Protein AF-A0AAV6CK55-F1 (afdb_monomer)

Foldseek 3Di:
DDPVVVVVVVLVPDDVVVVVVVVVVCVVPVPPDDVVVVCVVVVVVDPPDDPCCVQAVCCVPPVDDHDD

Solvent-accessible surface area (backbone atoms only — not comparable to full-atom values): 4400 Å² total; per-residue (Å²): 135,60,73,68,58,56,51,54,56,55,58,69,72,47,55,71,68,58,48,51,52,50,49,56,49,44,69,65,65,74,71,64,68,54,73,67,63,68,50,54,80,55,64,83,67,68,81,91,66,63,96,54,40,86,84,30,43,55,29,77,77,69,68,45,83,73,75,131

Radius of gyration: 24.16 Å; Cα contacts (8 Å, |Δi|>4): 15; chains: 1; bounding box: 36×24×63 Å

Secondary structure (DSSP, 8-state):
--HHHHHHHHHHTS-HHHHHHHHHHHHHHSS---HHHHHGGGTT--TT--TTTTTTHHHHHH-PPPP-

Nearest PDB structures (foldseek):
  7zm7-assembly1_J  TM=2.333E-01  e=9.724E+00  Thermochaetoides thermophila DSM 1495

Structure (mmCIF, N/CA/C/O backbone):
data_AF-A0AAV6CK55-F1
#
_entry.id   AF-A0AAV6CK55-F1
#
loop_
_atom_site.group_PDB
_atom_site.id
_atom_site.type_symbol
_atom_site.label_atom_id
_atom_site.label_alt_id
_atom_site.label_comp_id
_atom_site.label_asym_id
_atom_site.label_entity_id
_atom_site.label_seq_id
_atom_site.pdbx_PDB_ins_code
_atom_site.Cartn_x
_atom_site.Cartn_y
_atom_site.Cartn_z
_atom_site.occupancy
_atom_site.B_iso_or_equiv
_atom_site.auth_seq_id
_atom_site.auth_comp_id
_atom_site.auth_asym_id
_atom_site.auth_atom_id
_atom_site.pdbx_PDB_model_num
ATOM 1 N N . MET A 1 1 ? -0.142 5.682 37.833 1.00 58.31 1 MET A N 1
ATOM 2 C CA . MET A 1 1 ? -0.777 4.372 37.580 1.00 58.31 1 MET A CA 1
ATOM 3 C C . MET A 1 1 ? -0.556 4.026 36.107 1.00 58.31 1 MET A C 1
ATOM 5 O O . MET A 1 1 ? -0.323 4.9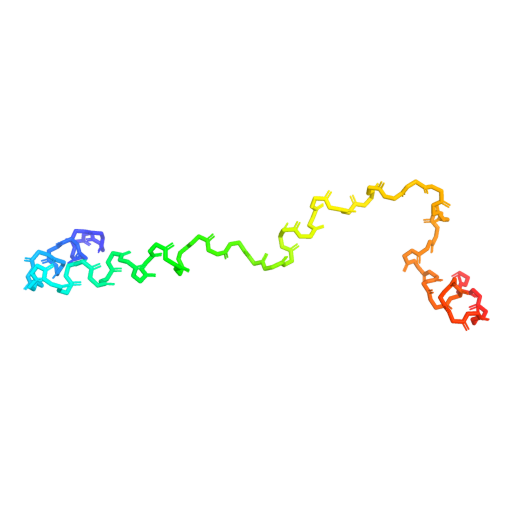44 35.332 1.00 58.31 1 MET A O 1
ATOM 9 N N . SER A 1 2 ? -0.456 2.746 35.729 1.00 79.75 2 SER A N 1
ATOM 10 C CA . SER A 1 2 ? -0.160 2.349 34.338 1.00 79.75 2 SER A CA 1
ATOM 11 C C . SER A 1 2 ? -1.439 2.382 33.501 1.00 79.75 2 SER A C 1
ATOM 13 O O . SER A 1 2 ? -2.413 1.733 33.871 1.00 79.75 2 SER A O 1
ATOM 15 N N . THR A 1 3 ? -1.418 3.060 32.351 1.00 81.38 3 THR A N 1
ATOM 16 C CA . THR A 1 3 ? -2.554 3.175 31.414 1.00 81.38 3 THR A CA 1
ATOM 17 C C . THR A 1 3 ? -3.138 1.815 31.018 1.00 81.38 3 THR A C 1
ATOM 19 O O . THR A 1 3 ? -4.341 1.659 30.848 1.00 81.38 3 THR A O 1
ATOM 22 N N . VAL A 1 4 ? -2.298 0.780 30.937 1.00 82.81 4 VAL A N 1
ATOM 23 C CA . VAL A 1 4 ? -2.736 -0.587 30.617 1.00 82.81 4 VAL A CA 1
ATOM 24 C C . VAL A 1 4 ? -3.527 -1.216 31.770 1.00 82.81 4 VAL A C 1
ATOM 26 O O . VAL A 1 4 ? -4.438 -2.008 31.534 1.00 82.81 4 VAL A O 1
ATOM 29 N N . ALA A 1 5 ? -3.195 -0.882 33.019 1.00 85.38 5 ALA A N 1
ATOM 30 C CA . ALA A 1 5 ? -3.897 -1.394 34.194 1.00 85.38 5 ALA A CA 1
ATOM 31 C C . ALA A 1 5 ? -5.312 -0.804 34.303 1.00 85.38 5 ALA A C 1
ATOM 33 O O . ALA A 1 5 ? -6.260 -1.545 34.547 1.00 85.38 5 ALA A O 1
ATOM 34 N N . GLU A 1 6 ? -5.457 0.492 34.029 1.00 88.00 6 GLU A N 1
ATOM 35 C CA . GLU A 1 6 ? -6.748 1.195 34.025 1.00 88.00 6 GLU A CA 1
ATOM 36 C C . GLU A 1 6 ? -7.687 0.642 32.943 1.00 88.00 6 GLU A C 1
ATOM 38 O O . GLU A 1 6 ? -8.863 0.387 33.202 1.00 88.00 6 GLU A O 1
ATOM 43 N N . ILE A 1 7 ? -7.153 0.357 31.749 1.00 85.00 7 ILE A N 1
ATOM 44 C CA . ILE A 1 7 ? -7.913 -0.275 30.661 1.00 85.00 7 ILE A CA 1
ATOM 45 C C . ILE A 1 7 ? -8.395 -1.669 31.075 1.00 85.00 7 ILE A C 1
ATOM 47 O O . ILE A 1 7 ? -9.561 -2.002 30.876 1.00 85.00 7 ILE A O 1
ATOM 51 N N . LYS A 1 8 ? -7.530 -2.489 31.687 1.00 84.44 8 LYS A N 1
ATOM 52 C CA . LYS A 1 8 ? -7.920 -3.829 32.156 1.00 84.44 8 LYS A CA 1
ATOM 53 C C . LYS A 1 8 ? -9.028 -3.768 33.203 1.00 84.44 8 LYS A C 1
ATOM 55 O O . LYS A 1 8 ? -9.957 -4.568 33.144 1.00 84.44 8 LYS A O 1
ATOM 60 N N . GLU A 1 9 ? -8.942 -2.822 34.133 1.00 89.81 9 GLU A N 1
ATOM 61 C CA . GLU A 1 9 ? -9.959 -2.638 35.165 1.00 89.81 9 GLU A CA 1
ATOM 62 C C . GLU A 1 9 ? -11.302 -2.194 34.565 1.00 89.81 9 GLU A C 1
ATOM 64 O O . GLU A 1 9 ? -12.355 -2.713 34.936 1.00 89.81 9 GLU A O 1
ATOM 69 N N . ALA A 1 10 ? -11.279 -1.281 33.592 1.00 86.50 10 ALA A N 1
ATOM 70 C CA . ALA A 1 10 ? -12.478 -0.848 32.881 1.00 86.50 10 ALA A CA 1
ATOM 71 C C . ALA A 1 10 ? -13.131 -1.996 32.089 1.00 86.50 10 ALA A C 1
ATOM 73 O O . ALA A 1 10 ? -14.352 -2.146 32.118 1.00 86.50 10 ALA A O 1
ATOM 74 N N . LEU A 1 11 ? -12.329 -2.854 31.449 1.00 84.38 11 LEU A N 1
ATOM 75 C CA . LEU A 1 11 ? -12.828 -4.020 30.713 1.00 84.38 11 LEU A CA 1
ATOM 76 C C . LEU A 1 11 ? -13.513 -5.046 31.625 1.00 84.38 11 LEU A C 1
ATOM 78 O O . LEU A 1 11 ? -14.506 -5.652 31.232 1.00 84.38 11 LEU A O 1
ATOM 82 N N . GLN A 1 12 ? -13.030 -5.220 32.856 1.00 86.81 12 GLN A N 1
ATOM 83 C CA . GLN A 1 12 ? -13.634 -6.140 33.827 1.00 86.81 12 GLN A CA 1
ATOM 84 C C . GLN A 1 12 ? -15.004 -5.671 34.334 1.00 86.81 12 GLN A C 1
ATOM 86 O O . GLN A 1 12 ? -15.814 -6.501 34.744 1.00 86.81 12 GLN A O 1
ATOM 91 N N . LYS A 1 13 ? -15.275 -4.361 34.293 1.00 91.75 13 LYS A N 1
ATOM 92 C CA . LYS A 1 13 ? -16.560 -3.770 34.703 1.00 91.75 13 LYS A CA 1
ATOM 93 C C . LYS A 1 13 ? -17.642 -3.881 33.621 1.00 91.75 13 LYS A C 1
ATOM 95 O O . LYS A 1 13 ? -18.812 -3.659 33.922 1.00 91.75 13 LYS A O 1
ATOM 100 N N . LEU A 1 14 ? -17.275 -4.227 32.385 1.00 87.81 14 LEU A N 1
ATOM 101 C CA . LEU A 1 14 ? -18.229 -4.404 31.290 1.00 87.81 14 LEU A CA 1
ATOM 102 C C . LEU A 1 14 ? -19.007 -5.726 31.422 1.00 87.81 14 LEU A C 1
ATOM 104 O O . LEU A 1 14 ? -18.421 -6.750 31.790 1.00 87.81 14 LEU A O 1
ATOM 108 N N . PRO A 1 15 ? -20.300 -5.750 31.054 1.00 92.88 15 PRO A N 1
ATOM 109 C CA . PRO A 1 15 ? -21.065 -6.981 30.888 1.00 92.88 15 PRO A CA 1
ATOM 110 C C . PRO A 1 15 ? -20.382 -7.965 29.930 1.00 92.88 15 PRO A C 1
ATOM 112 O O . PRO A 1 15 ? -19.755 -7.565 28.952 1.00 92.88 15 PRO A O 1
ATOM 115 N N . LYS A 1 16 ? -20.553 -9.276 30.157 1.00 86.06 16 LYS A N 1
ATOM 116 C CA . LYS A 1 16 ? -19.938 -10.320 29.308 1.00 86.06 16 LYS A CA 1
ATOM 117 C C . LYS A 1 16 ? -20.318 -10.204 27.825 1.00 86.06 16 LYS A C 1
ATOM 119 O O . LYS A 1 16 ? -19.514 -10.548 26.966 1.00 86.06 16 LYS A O 1
ATOM 124 N N . GLN A 1 17 ? -21.527 -9.729 27.532 1.00 84.62 17 GLN A N 1
ATOM 125 C CA . GLN A 1 17 ? -22.004 -9.504 26.167 1.00 84.62 17 GLN A CA 1
ATOM 126 C C . GLN A 1 17 ? -21.215 -8.389 25.467 1.00 84.62 17 GLN A C 1
ATOM 128 O O . GLN A 1 17 ? -20.767 -8.573 24.338 1.00 84.62 17 GLN A O 1
ATOM 133 N N . ASP A 1 18 ? -20.961 -7.287 26.169 1.00 86.56 18 ASP A N 1
ATOM 134 C CA . ASP A 1 18 ? -20.164 -6.167 25.658 1.00 86.56 18 ASP A CA 1
ATOM 135 C C . ASP A 1 18 ? -18.675 -6.549 25.578 1.00 86.56 18 ASP A C 1
ATOM 137 O O . ASP A 1 18 ? -17.983 -6.169 24.638 1.00 86.56 18 ASP A O 1
ATOM 141 N N . GLN A 1 19 ? -18.240 -7.412 26.507 1.00 86.44 19 GLN A N 1
ATOM 142 C CA . GLN A 1 19 ? -17.066 -8.299 26.455 1.00 86.44 19 GLN A CA 1
ATOM 143 C C . GLN A 1 19 ? -16.771 -8.815 25.040 1.00 86.44 19 GLN A C 1
ATOM 145 O O . GLN A 1 19 ? -15.750 -8.540 24.401 1.00 86.44 19 GLN A O 1
ATOM 150 N N . LEU A 1 20 ? -17.728 -9.615 24.578 1.00 85.06 20 LEU A N 1
ATOM 151 C CA . LEU A 1 20 ? -17.674 -10.349 23.322 1.00 85.06 20 LEU A CA 1
ATOM 152 C C . LEU A 1 20 ? -17.800 -9.419 22.115 1.00 85.06 20 LEU A C 1
ATOM 154 O O . LEU A 1 20 ? -17.017 -9.548 21.179 1.00 85.06 20 LEU A O 1
ATOM 158 N N . ALA A 1 21 ? -18.716 -8.449 22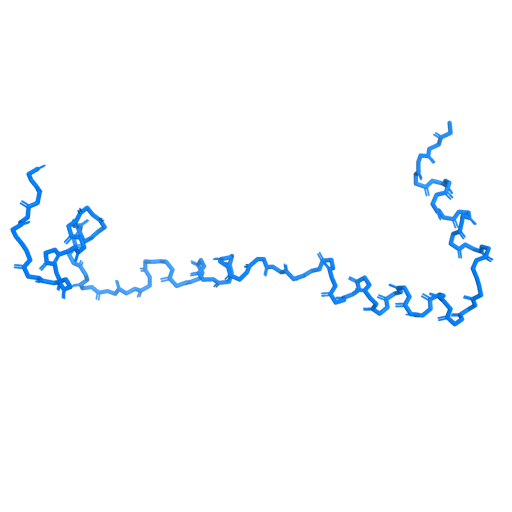.160 1.00 87.12 21 ALA A N 1
ATOM 159 C CA . ALA A 1 21 ? -18.898 -7.481 21.082 1.00 87.12 21 ALA A CA 1
ATOM 160 C C . ALA A 1 21 ? -17.6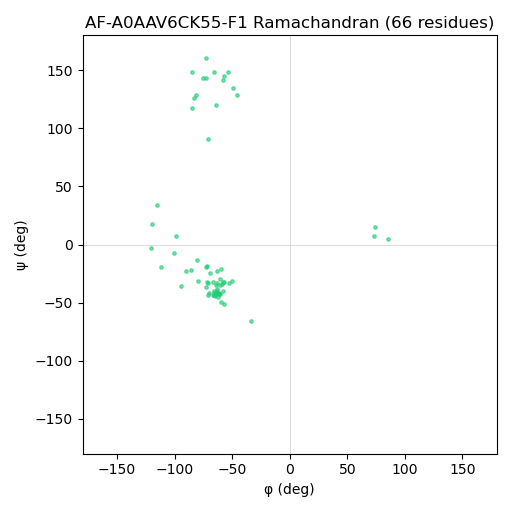35 -6.640 20.844 1.00 87.12 21 ALA A C 1
ATOM 162 O O . ALA A 1 21 ? -17.230 -6.433 19.701 1.00 87.12 21 ALA A O 1
ATOM 163 N N . LEU A 1 22 ? -16.976 -6.198 21.919 1.00 85.25 22 LEU A N 1
ATOM 164 C CA . LEU A 1 22 ? -15.730 -5.449 21.827 1.00 85.25 22 LEU A CA 1
ATOM 165 C C . LEU A 1 22 ? -14.600 -6.316 21.275 1.00 85.25 22 LEU A C 1
ATOM 167 O O . LEU A 1 22 ? -13.860 -5.860 20.410 1.00 85.25 22 LEU A O 1
ATOM 171 N N . ARG A 1 23 ? -14.478 -7.570 21.727 1.00 82.44 23 ARG A N 1
ATOM 172 C CA . ARG A 1 23 ? -13.502 -8.520 21.174 1.00 82.44 23 ARG A CA 1
ATOM 173 C C . ARG A 1 23 ? -13.705 -8.696 19.673 1.00 82.44 23 ARG A C 1
ATOM 175 O O . ARG A 1 23 ? -12.749 -8.557 18.920 1.00 82.44 23 ARG A O 1
ATOM 182 N N . ASP A 1 24 ? -14.932 -8.980 19.249 1.00 84.62 24 ASP A N 1
ATOM 183 C CA . ASP A 1 24 ? -15.239 -9.230 17.844 1.00 84.62 24 ASP A CA 1
ATOM 184 C C . ASP A 1 24 ? -14.968 -7.974 17.010 1.00 84.62 24 ASP A C 1
ATOM 186 O O . ASP A 1 24 ? -14.331 -8.056 15.9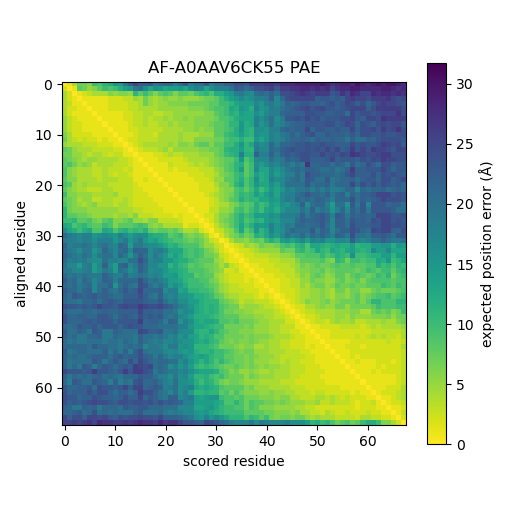63 1.00 84.62 24 ASP A O 1
ATOM 190 N N . TRP A 1 25 ? -15.339 -6.795 17.510 1.00 83.19 25 TRP A N 1
ATOM 191 C CA . TRP A 1 25 ? -15.002 -5.526 16.873 1.00 83.19 25 TRP A CA 1
ATOM 192 C C . TRP A 1 25 ? -13.486 -5.328 16.753 1.00 83.19 25 TRP A C 1
ATOM 194 O O . TRP A 1 25 ? -12.993 -5.054 15.662 1.00 83.19 25 TRP A O 1
ATOM 204 N N . LEU A 1 26 ? -12.723 -5.522 17.829 1.00 83.88 26 LEU A N 1
ATOM 205 C CA . LEU A 1 26 ? -11.266 -5.376 17.821 1.00 83.88 26 LEU A CA 1
ATOM 206 C C . LEU A 1 26 ? -10.608 -6.352 16.839 1.00 83.88 26 LEU A C 1
ATOM 208 O O . LEU A 1 26 ? -9.750 -5.938 16.067 1.00 83.88 26 LEU A O 1
ATOM 212 N N . SER A 1 27 ? -11.050 -7.610 16.796 1.00 75.88 27 SER A N 1
ATOM 213 C CA . SER A 1 27 ? -10.544 -8.611 15.850 1.00 75.88 27 SER A CA 1
ATOM 214 C C . SER A 1 27 ? -10.770 -8.233 14.382 1.00 75.88 27 SER A C 1
ATOM 216 O O . SER A 1 27 ? -9.964 -8.601 13.534 1.00 75.88 27 SER A O 1
ATOM 218 N N . HIS A 1 28 ? -11.825 -7.479 14.064 1.00 69.50 28 HIS A N 1
ATOM 219 C CA . HIS A 1 28 ? -12.064 -6.989 12.701 1.00 69.50 28 HIS A CA 1
ATOM 220 C C . HIS A 1 28 ? -11.342 -5.669 12.395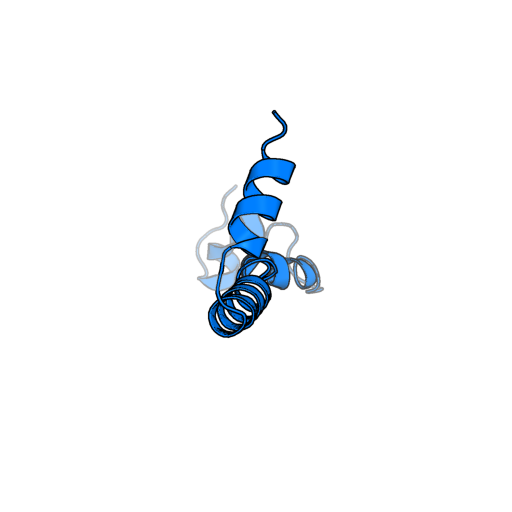 1.00 69.50 28 HIS A C 1
ATOM 222 O O . HIS A 1 28 ? -11.124 -5.356 11.226 1.00 69.50 28 HIS A O 1
ATOM 228 N N . ASN A 1 29 ? -10.982 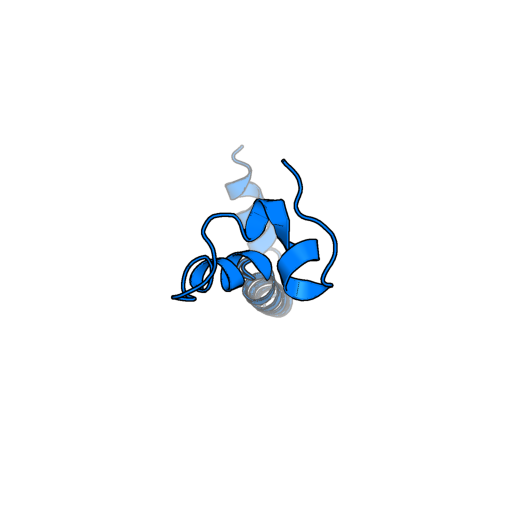-4.891 13.421 1.00 71.62 29 ASN A N 1
ATOM 229 C CA . ASN A 1 29 ? -10.519 -3.511 13.256 1.00 71.62 29 ASN A CA 1
ATOM 230 C C . ASN A 1 29 ? -9.037 -3.285 13.596 1.00 71.62 29 ASN A C 1
ATOM 232 O O . ASN A 1 29 ? -8.484 -2.281 13.157 1.00 71.62 29 ASN A O 1
ATOM 236 N N . LEU A 1 30 ? -8.382 -4.175 14.349 1.00 66.62 30 LEU A N 1
ATOM 237 C CA . LEU A 1 30 ? -6.980 -3.997 14.756 1.00 66.62 30 LEU A CA 1
ATOM 238 C C . LEU A 1 30 ? -5.958 -4.594 13.778 1.00 66.62 30 LEU A C 1
ATOM 240 O O . LEU A 1 30 ? -4.835 -4.105 13.739 1.00 66.62 30 LEU A O 1
ATOM 244 N N . ASP A 1 31 ? -6.347 -5.576 12.958 1.00 61.62 31 ASP A N 1
ATOM 245 C CA . ASP A 1 31 ? -5.431 -6.297 12.052 1.00 61.62 31 ASP A CA 1
ATOM 246 C C . ASP A 1 31 ? -5.808 -6.173 10.568 1.00 61.62 31 ASP A C 1
ATOM 248 O O . ASP A 1 31 ? -5.343 -6.932 9.711 1.00 61.62 31 ASP A O 1
ATOM 252 N N . ALA A 1 32 ? -6.642 -5.194 10.213 1.00 66.94 32 ALA A N 1
ATOM 253 C CA . ALA A 1 32 ? -6.818 -4.856 8.811 1.00 66.94 32 ALA A CA 1
ATOM 254 C C . ALA A 1 32 ? -5.536 -4.175 8.311 1.00 66.94 32 ALA A C 1
ATOM 256 O O . ALA A 1 32 ? -5.401 -2.954 8.391 1.00 66.94 32 ALA A O 1
ATOM 257 N N . GLU A 1 33 ? -4.588 -4.968 7.789 1.00 69.12 33 GLU A N 1
ATOM 258 C CA . GLU A 1 33 ? -3.475 -4.422 7.011 1.00 69.12 33 GLU A CA 1
ATOM 259 C C . GLU A 1 33 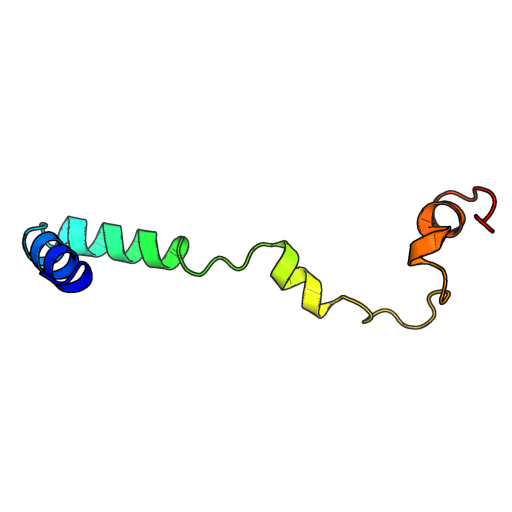? -4.049 -3.412 6.015 1.00 69.12 33 GLU A C 1
ATOM 261 O O . GLU A 1 33 ? -4.990 -3.767 5.284 1.00 69.12 33 GLU A O 1
ATOM 266 N N . PRO A 1 34 ? -3.504 -2.180 5.959 1.00 74.00 34 PRO A N 1
ATOM 267 C CA . PRO A 1 34 ? -3.951 -1.204 4.986 1.00 74.00 34 PRO A CA 1
ATOM 268 C C . PRO A 1 34 ? -3.974 -1.873 3.610 1.00 74.00 34 PRO A C 1
ATOM 270 O O . PRO A 1 34 ? -3.004 -2.554 3.275 1.00 74.00 34 PRO A O 1
ATOM 273 N N . PRO A 1 35 ? -5.026 -1.712 2.793 1.00 71.88 35 PRO A N 1
ATOM 274 C CA . PRO A 1 35 ? -5.125 -2.412 1.512 1.00 71.88 35 PRO A CA 1
ATOM 275 C C . PRO A 1 35 ? -3.863 -2.280 0.639 1.00 71.88 35 PRO A C 1
ATOM 277 O O . PRO A 1 35 ? -3.486 -3.219 -0.055 1.00 71.88 35 PRO A O 1
ATOM 280 N N . LEU A 1 36 ? -3.150 -1.152 0.747 1.00 77.75 36 LEU A N 1
ATOM 281 C CA . LEU A 1 36 ? -1.863 -0.910 0.088 1.00 77.75 36 LEU A CA 1
ATOM 282 C C . LEU A 1 36 ? -0.705 -1.792 0.595 1.00 77.75 36 LEU A C 1
ATOM 284 O O . LEU A 1 36 ? 0.166 -2.145 -0.195 1.00 77.75 36 LEU A O 1
ATOM 288 N N . HIS A 1 37 ? -0.686 -2.183 1.873 1.00 81.56 37 HIS A N 1
ATOM 289 C CA . HIS A 1 37 ? 0.306 -3.130 2.401 1.00 81.56 37 HIS A CA 1
ATOM 290 C C . HIS A 1 37 ? 0.169 -4.501 1.741 1.00 81.56 37 HIS A C 1
ATOM 292 O O . HIS A 1 37 ? 1.177 -5.087 1.352 1.00 81.56 37 HIS A O 1
ATOM 298 N N . ARG A 1 38 ? -1.064 -4.947 1.479 1.00 81.12 38 ARG A N 1
ATOM 299 C CA . ARG A 1 38 ? -1.316 -6.195 0.743 1.00 81.12 38 ARG A CA 1
ATOM 300 C C . ARG A 1 38 ? -0.783 -6.138 -0.692 1.00 81.12 38 ARG A C 1
ATOM 302 O O . ARG A 1 38 ? -0.302 -7.140 -1.212 1.00 81.12 38 ARG A O 1
ATOM 309 N N . LEU A 1 39 ? -0.809 -4.961 -1.325 1.00 81.69 39 LEU A N 1
ATOM 310 C CA . LEU A 1 39 ? -0.279 -4.764 -2.681 1.00 81.69 39 LEU A CA 1
ATOM 311 C C . LEU A 1 39 ? 1.253 -4.811 -2.751 1.00 81.69 39 LEU A C 1
ATOM 313 O O . LEU A 1 39 ? 1.805 -5.051 -3.824 1.00 81.69 39 LEU A O 1
ATOM 317 N N . LYS A 1 40 ? 1.952 -4.642 -1.621 1.00 83.62 40 LYS A N 1
ATOM 318 C CA . LYS A 1 40 ? 3.418 -4.708 -1.563 1.00 83.62 40 LYS A CA 1
ATOM 319 C C . LYS A 1 40 ? 3.961 -6.046 -2.069 1.00 83.62 40 LYS A C 1
ATOM 321 O O . LYS A 1 40 ? 5.016 -6.058 -2.692 1.00 83.62 40 LYS A O 1
ATOM 326 N N . ALA A 1 41 ? 3.228 -7.143 -1.868 1.00 82.56 41 ALA A N 1
ATOM 327 C CA . ALA A 1 41 ? 3.598 -8.467 -2.372 1.00 82.56 41 ALA A CA 1
ATOM 328 C C . ALA A 1 41 ? 3.726 -8.531 -3.908 1.00 82.56 41 ALA A C 1
ATOM 330 O O . ALA A 1 41 ? 4.408 -9.407 -4.431 1.00 82.56 41 ALA A O 1
ATOM 331 N N . PHE A 1 42 ? 3.099 -7.600 -4.631 1.00 83.06 42 PHE A N 1
ATOM 332 C CA . PHE A 1 42 ? 3.121 -7.539 -6.094 1.00 83.06 42 PHE A CA 1
ATOM 333 C C . PHE A 1 42 ? 4.113 -6.502 -6.639 1.00 83.06 42 PHE A C 1
ATOM 335 O O . PHE A 1 42 ? 4.343 -6.442 -7.849 1.00 83.06 42 PHE A O 1
ATOM 342 N N . ALA A 1 43 ? 4.721 -5.686 -5.773 1.00 82.56 43 ALA A N 1
ATOM 343 C CA . ALA A 1 43 ? 5.698 -4.689 -6.190 1.00 82.56 43 ALA A CA 1
ATOM 344 C C . ALA A 1 43 ? 6.935 -5.379 -6.790 1.00 82.56 43 ALA A C 1
ATOM 346 O O . ALA A 1 43 ? 7.600 -6.169 -6.127 1.00 82.56 43 ALA A O 1
ATOM 347 N N . GLY A 1 44 ? 7.237 -5.089 -8.058 1.00 79.56 44 GLY A N 1
ATOM 348 C CA . GLY A 1 44 ? 8.378 -5.686 -8.763 1.00 79.56 44 GLY A CA 1
ATOM 349 C C . GLY A 1 44 ? 8.198 -7.155 -9.168 1.00 79.56 44 GLY A C 1
ATOM 350 O O . GLY A 1 44 ? 9.145 -7.754 -9.663 1.00 79.56 44 GLY A O 1
ATOM 351 N N . ALA A 1 45 ? 7.003 -7.736 -9.003 1.00 85.12 45 ALA A N 1
ATOM 352 C CA . ALA A 1 45 ? 6.724 -9.115 -9.418 1.00 85.12 45 ALA A CA 1
ATOM 353 C C . ALA A 1 45 ? 6.620 -9.277 -10.948 1.00 85.12 45 ALA A C 1
ATOM 355 O O . ALA A 1 45 ? 6.730 -10.384 -11.471 1.00 85.12 45 ALA A O 1
ATOM 356 N N . ILE A 1 46 ? 6.393 -8.179 -11.676 1.00 85.94 46 ILE A N 1
ATOM 357 C CA . ILE A 1 46 ? 6.228 -8.198 -13.130 1.00 85.94 46 ILE A CA 1
ATOM 358 C C . ILE A 1 46 ? 7.603 -8.147 -13.798 1.00 85.94 46 ILE A C 1
ATOM 360 O O . ILE A 1 46 ? 8.334 -7.164 -13.683 1.00 85.94 46 ILE A O 1
ATOM 364 N N . THR A 1 47 ? 7.934 -9.198 -14.542 1.00 88.25 47 THR A N 1
ATOM 365 C CA . THR A 1 47 ? 9.141 -9.265 -15.372 1.00 88.25 47 THR A CA 1
ATOM 366 C C . THR A 1 47 ? 8.913 -8.623 -16.739 1.00 88.25 47 THR A C 1
ATOM 368 O O . THR A 1 47 ? 7.818 -8.710 -17.289 1.00 88.25 47 THR A O 1
ATOM 371 N N . GLY A 1 48 ? 9.959 -8.036 -17.325 1.00 88.56 48 GLY A N 1
ATOM 372 C CA . GLY A 1 48 ? 9.911 -7.483 -18.686 1.00 88.56 48 GLY A CA 1
ATOM 373 C C . GLY A 1 48 ? 9.385 -6.049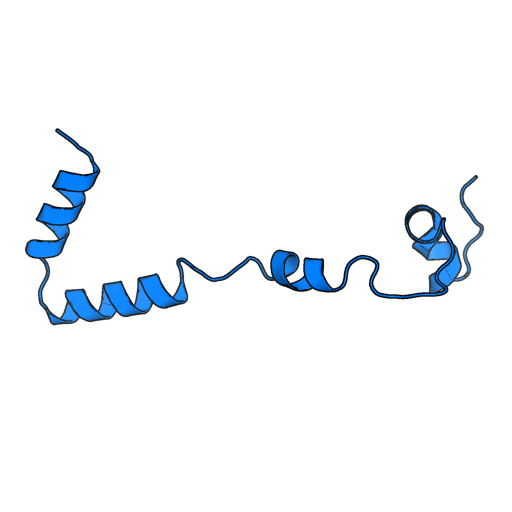 -18.785 1.00 88.56 48 GLY A C 1
ATOM 374 O O . GLY A 1 48 ? 9.262 -5.530 -19.892 1.00 88.56 48 GLY A O 1
ATOM 375 N N . LEU A 1 49 ? 9.110 -5.391 -17.653 1.00 89.38 49 LEU A N 1
ATOM 376 C CA . LEU A 1 49 ? 8.828 -3.959 -17.654 1.00 89.38 49 LEU A CA 1
ATOM 377 C C . LEU A 1 49 ? 10.113 -3.151 -17.898 1.00 89.38 49 LEU A C 1
ATOM 379 O O . LEU A 1 49 ? 11.176 -3.517 -17.386 1.00 89.38 49 LEU A O 1
ATOM 383 N N . PRO A 1 50 ? 10.028 -2.033 -18.634 1.00 91.25 50 PRO A N 1
ATOM 384 C CA . PRO A 1 50 ? 11.138 -1.101 -18.772 1.00 91.25 50 PRO A CA 1
ATOM 385 C C . PRO A 1 50 ? 11.615 -0.565 -17.416 1.00 91.25 50 PRO A C 1
ATOM 387 O O . PRO A 1 50 ? 10.806 -0.253 -16.539 1.00 91.25 50 PRO A O 1
ATOM 390 N N . SER A 1 51 ? 12.931 -0.401 -17.251 1.00 90.44 51 SER A N 1
ATOM 391 C CA . SER A 1 51 ? 13.546 0.071 -15.998 1.00 90.44 51 SER A CA 1
ATOM 392 C C . SER A 1 51 ? 13.129 1.493 -15.605 1.00 90.44 51 SER A C 1
ATOM 394 O O . SER A 1 51 ? 13.176 1.856 -14.433 1.00 90.44 51 SER A O 1
ATOM 396 N N . ASP A 1 52 ? 12.685 2.293 -16.572 1.00 92.75 52 ASP A N 1
ATOM 397 C CA . ASP A 1 52 ? 12.212 3.663 -16.400 1.00 92.75 52 ASP A CA 1
ATOM 398 C C . ASP A 1 52 ? 10.679 3.772 -16.333 1.00 92.75 52 ASP A C 1
ATOM 400 O O . ASP A 1 52 ? 10.151 4.885 -16.314 1.00 92.75 52 ASP A O 1
ATOM 404 N N . MET A 1 53 ? 9.944 2.653 -16.275 1.00 91.06 53 MET A N 1
ATOM 405 C CA . MET A 1 53 ? 8.477 2.660 -16.328 1.00 91.06 53 MET A CA 1
ATOM 406 C C . MET A 1 53 ? 7.833 3.480 -15.206 1.00 91.06 53 MET A C 1
ATOM 408 O O . MET A 1 53 ? 6.835 4.150 -15.445 1.00 91.06 53 MET A O 1
ATOM 412 N N . ALA A 1 54 ? 8.427 3.514 -14.010 1.00 89.50 54 ALA A N 1
ATOM 413 C CA . ALA A 1 54 ? 7.934 4.358 -12.920 1.00 89.50 54 ALA A CA 1
ATOM 414 C C . ALA A 1 54 ? 8.062 5.866 -13.232 1.00 89.50 54 ALA A C 1
ATOM 416 O O . ALA A 1 54 ? 7.143 6.636 -12.955 1.00 89.50 54 ALA A O 1
ATOM 417 N N . LYS A 1 55 ? 9.175 6.291 -13.853 1.00 93.56 55 LYS A N 1
ATOM 418 C CA . LYS A 1 55 ? 9.420 7.693 -14.253 1.00 93.56 55 LYS A CA 1
ATOM 419 C C . LYS A 1 55 ? 8.552 8.092 -15.456 1.00 93.56 55 LYS A C 1
ATOM 421 O O . LYS A 1 55 ? 8.053 9.218 -15.520 1.00 93.56 55 LYS A O 1
ATOM 426 N N . ASN A 1 56 ? 8.352 7.148 -16.377 1.00 95.38 56 ASN A N 1
ATOM 427 C CA . ASN A 1 56 ? 7.743 7.343 -17.692 1.00 95.38 56 ASN A CA 1
ATOM 428 C C . ASN A 1 56 ? 6.407 6.591 -17.860 1.00 95.38 56 ASN A C 1
ATOM 430 O O . ASN A 1 56 ? 6.098 6.137 -18.959 1.00 95.38 56 ASN A O 1
ATOM 434 N N . HIS A 1 57 ? 5.602 6.446 -16.802 1.00 93.75 57 HIS A N 1
ATOM 435 C CA . HIS A 1 57 ? 4.373 5.638 -16.868 1.00 93.75 57 HIS A CA 1
ATOM 436 C C . HIS A 1 57 ? 3.405 6.123 -17.958 1.00 93.75 57 HIS A C 1
ATOM 438 O O . HIS A 1 57 ? 2.873 5.307 -18.706 1.00 93.75 57 HIS A O 1
ATOM 444 N N . ASP A 1 58 ? 3.257 7.442 -18.119 1.00 95.81 58 ASP A N 1
ATOM 445 C CA . ASP A 1 58 ? 2.406 8.028 -19.156 1.00 95.81 58 ASP A CA 1
ATOM 446 C C . ASP A 1 58 ? 2.866 7.639 -20.566 1.00 95.81 58 ASP A C 1
ATOM 448 O O . ASP A 1 58 ? 2.045 7.447 -21.460 1.00 95.81 58 ASP A O 1
ATOM 452 N N . HIS A 1 59 ? 4.176 7.506 -20.790 1.00 96.44 59 HIS A N 1
ATOM 453 C CA . HIS A 1 59 ? 4.701 7.112 -22.096 1.00 96.44 59 HIS A CA 1
ATOM 454 C C . HIS A 1 59 ? 4.269 5.688 -22.448 1.00 96.44 59 HIS A C 1
ATOM 456 O O . HIS A 1 59 ? 3.809 5.434 -23.557 1.00 96.44 59 HIS A O 1
ATOM 462 N N . TYR A 1 60 ? 4.363 4.769 -21.487 1.00 93.31 60 TYR A N 1
ATOM 463 C CA . TYR A 1 60 ? 4.055 3.358 -21.712 1.00 93.31 60 TYR A CA 1
ATOM 464 C C . TYR A 1 60 ? 2.557 3.042 -21.692 1.00 93.31 60 TYR A C 1
ATOM 466 O O . TYR A 1 60 ? 2.127 2.125 -22.383 1.00 93.31 60 TYR A O 1
ATOM 474 N N . ILE A 1 61 ? 1.766 3.782 -20.912 1.00 95.06 61 ILE A N 1
ATOM 475 C CA . ILE A 1 61 ? 0.324 3.533 -20.758 1.00 95.06 61 ILE A CA 1
ATOM 476 C C . ILE A 1 61 ? -0.492 4.389 -21.735 1.00 95.06 61 ILE A C 1
ATOM 478 O O . ILE A 1 61 ? -1.508 3.935 -22.257 1.00 95.06 61 ILE A O 1
ATOM 482 N N . HIS A 1 62 ? -0.052 5.620 -21.999 1.00 96.06 62 HIS A N 1
ATOM 483 C CA . HIS A 1 62 ? -0.821 6.624 -22.739 1.00 96.06 62 HIS A CA 1
ATOM 484 C C . HIS A 1 62 ? -0.125 7.123 -24.014 1.00 96.06 62 HIS A C 1
ATOM 486 O O . HIS A 1 62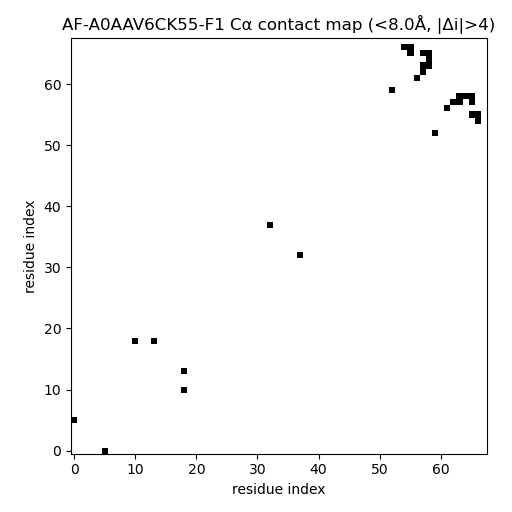 ? -0.709 7.914 -24.750 1.00 96.06 62 HIS A O 1
ATOM 492 N N . GLY A 1 63 ? 1.098 6.665 -24.308 1.00 94.25 63 GLY A N 1
ATOM 493 C CA . GLY A 1 63 ? 1.809 7.000 -25.546 1.00 94.25 63 GLY A CA 1
ATOM 494 C C . GLY A 1 63 ? 2.368 8.424 -25.604 1.00 94.25 63 GLY A C 1
ATOM 495 O O . GLY A 1 63 ? 2.719 8.891 -26.686 1.00 94.25 63 GLY A O 1
ATOM 496 N N . VAL A 1 64 ? 2.457 9.137 -24.476 1.00 96.25 64 VAL A N 1
ATOM 497 C CA . VAL A 1 64 ? 3.039 10.493 -24.454 1.00 96.25 64 VAL A CA 1
ATOM 498 C C . VAL A 1 64 ? 4.567 10.449 -24.631 1.00 96.25 64 VAL A C 1
ATOM 500 O O . VAL A 1 64 ? 5.182 9.406 -24.398 1.00 96.25 64 VAL A O 1
ATOM 503 N N . PRO A 1 65 ? 5.231 11.551 -25.021 1.00 96.12 65 PRO A N 1
ATOM 504 C CA . PRO A 1 65 ? 6.695 11.603 -25.063 1.00 96.12 65 PRO A CA 1
ATOM 505 C C . PRO A 1 65 ? 7.345 11.285 -23.703 1.00 96.12 65 PRO A C 1
ATOM 507 O O . PRO A 1 65 ? 6.811 11.646 -22.653 1.00 96.12 65 PRO A O 1
ATOM 510 N N . LYS A 1 66 ? 8.513 10.624 -23.709 1.00 94.06 66 LYS A N 1
ATOM 511 C CA . LYS A 1 66 ? 9.275 10.340 -22.478 1.00 94.06 66 LYS A CA 1
ATOM 512 C C . LYS A 1 66 ? 9.784 11.625 -21.825 1.00 94.06 66 LYS A C 1
ATOM 514 O O . LYS A 1 66 ? 10.130 12.585 -22.508 1.00 94.06 66 LYS A O 1
ATOM 519 N N . ARG A 1 67 ? 9.876 11.605 -20.495 1.00 88.25 67 ARG A N 1
ATOM 520 C CA . ARG A 1 67 ? 10.541 12.644 -19.705 1.00 88.25 67 ARG A CA 1
ATOM 521 C C . ARG A 1 67 ? 12.043 12.347 -19.687 1.00 88.25 67 ARG A C 1
ATOM 523 O O . ARG A 1 67 ? 12.424 11.230 -19.326 1.00 88.25 67 ARG A O 1
ATOM 530 N N . GLU A 1 68 ? 12.865 13.324 -20.071 1.00 80.38 68 GLU A N 1
ATOM 531 C CA . GLU A 1 68 ? 14.336 13.214 -20.031 1.00 80.38 68 GLU A CA 1
ATOM 532 C C . GLU A 1 68 ? 14.867 13.036 -18.600 1.00 80.38 68 GLU A C 1
ATOM 534 O O . GLU A 1 68 ? 14.297 13.605 -17.637 1.00 80.38 68 GLU A O 1
#

pLDDT: mean 84.73, std 8.4, range [58.31, 96.44]

Sequence (68 aa):
MSTVAEIKEALQKLPKQDQLALRDWLSHNLDAEPPLHRLKAFAGAITGLPSDMAKNHDHYIHGVPKRE

Mean predicted aligned error: 11.94 Å